Protein AF-A0AAN4ZR26-F1 (afdb_monomer)

InterPro domains:
  IPR002048 EF-hand domain [PF13202] (41-56)
  IPR002048 EF-hand domain [PF13202] (78-97)
  IPR002048 EF-hand domain [PS50222] (78-101)
  IPR011992 EF-hand domain pair [SSF47473] (38-97)
  IPR018247 EF-Hand 1, calcium-binding site [PS00018] (84-96)

Nearest PDB structures (foldseek):
  3fs7-assembly5_E  TM=6.787E-01  e=4.371E-02  Gallus gallus
  4ygd-assembly4_H  TM=7.292E-01  e=1.468E-01  Homo sapiens
  1xo5-assembly1_A  TM=6.645E-01  e=1.084E-01  Homo sapiens
  3lcp-assembly2_D  TM=7.028E-01  e=1.871E-01  Homo sapiens
  5zgm-assembly2_B  TM=7.106E-01  e=2.691E-01  Mustelus griseus

Structure (mmCIF, N/CA/C/O backbone):
data_AF-A0AAN4ZR26-F1
#
_entry.id   AF-A0AAN4ZR26-F1
#
loop_
_atom_site.group_PDB
_atom_site.id
_atom_site.type_symbol
_atom_site.label_atom_id
_atom_site.label_alt_id
_atom_site.label_comp_id
_atom_site.label_asym_id
_atom_site.label_entity_id
_atom_site.label_seq_id
_atom_site.pdbx_PDB_ins_code
_atom_site.Cartn_x
_atom_site.Cartn_y
_atom_site.Cartn_z
_atom_site.occupancy
_atom_site.B_iso_or_equiv
_atom_site.auth_seq_id
_atom_site.auth_comp_id
_atom_site.auth_asym_id
_atom_site.auth_atom_id
_atom_site.pdbx_PDB_model_num
ATOM 1 N N . GLU A 1 1 ? 21.591 -6.310 -11.900 1.00 34.88 1 GLU A N 1
ATOM 2 C CA . GLU A 1 1 ? 21.093 -5.072 -12.537 1.00 34.88 1 GLU A CA 1
ATOM 3 C C . GLU A 1 1 ? 20.094 -4.383 -11.604 1.00 34.88 1 GLU A C 1
ATOM 5 O O . GLU A 1 1 ? 19.506 -5.078 -10.787 1.00 34.88 1 GLU A O 1
ATOM 10 N N . ARG A 1 2 ? 19.932 -3.050 -11.650 1.00 38.72 2 ARG A N 1
ATOM 11 C CA . ARG A 1 2 ? 18.898 -2.342 -10.868 1.00 38.72 2 ARG A CA 1
ATOM 12 C C . ARG A 1 2 ? 17.656 -2.191 -11.743 1.00 38.72 2 ARG A C 1
ATOM 14 O O . ARG A 1 2 ? 17.579 -1.255 -12.531 1.00 38.72 2 ARG A O 1
ATOM 21 N N . TYR A 1 3 ? 16.734 -3.142 -11.651 1.00 40.31 3 TYR A N 1
ATOM 22 C CA . TYR A 1 3 ? 15.380 -2.958 -12.162 1.00 40.31 3 TYR A CA 1
ATOM 23 C C . T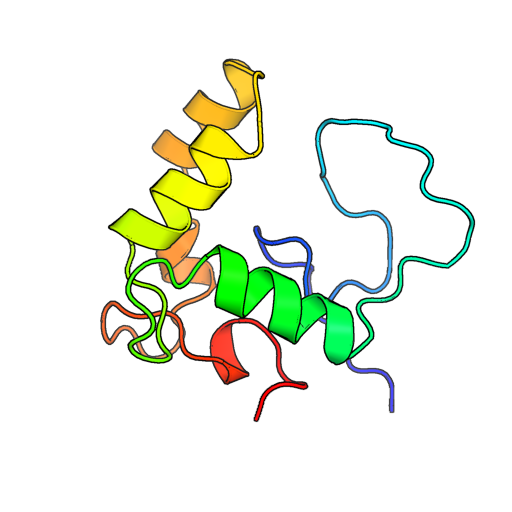YR A 1 3 ? 14.624 -2.164 -11.106 1.00 40.31 3 TYR A C 1
ATOM 25 O O . TYR A 1 3 ? 14.149 -2.700 -10.117 1.00 40.31 3 TYR A O 1
ATOM 33 N N . ALA A 1 4 ? 14.632 -0.848 -11.261 1.00 44.72 4 ALA A N 1
ATOM 34 C CA . ALA A 1 4 ? 13.755 0.016 -10.504 1.00 44.72 4 ALA A CA 1
ATOM 35 C C . ALA A 1 4 ? 12.656 0.450 -11.477 1.00 44.72 4 ALA A C 1
ATOM 37 O O . ALA A 1 4 ? 12.858 1.285 -12.361 1.00 44.72 4 ALA A O 1
ATOM 38 N N . GLY A 1 5 ? 11.528 -0.251 -11.399 1.00 49.12 5 GLY A N 1
ATOM 39 C CA . GLY A 1 5 ? 10.330 0.019 -12.178 1.00 49.12 5 GLY A CA 1
ATOM 40 C C . GLY A 1 5 ? 9.703 1.374 -11.836 1.00 49.12 5 GLY A C 1
ATOM 41 O O . GLY A 1 5 ? 10.263 2.217 -11.134 1.00 49.12 5 GLY A O 1
ATOM 42 N N . LYS A 1 6 ? 8.500 1.621 -12.365 1.00 55.97 6 LYS A N 1
ATOM 43 C CA . LYS A 1 6 ? 7.701 2.765 -11.914 1.00 55.97 6 LYS A CA 1
ATOM 44 C C . LYS A 1 6 ? 7.271 2.493 -10.475 1.00 55.97 6 LYS A C 1
ATOM 46 O O . LYS A 1 6 ? 6.613 1.494 -10.211 1.00 55.97 6 LYS A O 1
ATOM 51 N N . CYS A 1 7 ? 7.627 3.418 -9.596 1.00 65.25 7 CYS A N 1
ATOM 52 C CA . CYS A 1 7 ? 7.266 3.422 -8.189 1.00 65.25 7 CYS A CA 1
ATOM 53 C C . CYS A 1 7 ? 5.772 3.128 -7.987 1.00 65.25 7 CYS A C 1
ATOM 55 O O . CYS A 1 7 ? 4.925 3.815 -8.569 1.00 65.25 7 CYS A O 1
ATOM 57 N N . ASN A 1 8 ? 5.451 2.115 -7.183 1.00 71.56 8 ASN A N 1
ATOM 58 C CA . ASN A 1 8 ? 4.065 1.788 -6.872 1.00 71.56 8 ASN A CA 1
ATOM 59 C C . ASN A 1 8 ? 3.503 2.710 -5.775 1.00 71.56 8 ASN A C 1
ATOM 61 O O . ASN A 1 8 ? 4.211 3.516 -5.164 1.00 71.56 8 ASN A O 1
ATOM 65 N N . TRP A 1 9 ? 2.208 2.582 -5.497 1.00 74.00 9 TRP A N 1
ATOM 66 C CA . TRP A 1 9 ? 1.497 3.430 -4.536 1.00 74.00 9 TRP A CA 1
ATOM 67 C C . TRP A 1 9 ? 1.954 3.278 -3.082 1.00 74.00 9 TRP A C 1
ATOM 69 O O . TRP A 1 9 ? 1.765 4.196 -2.284 1.00 74.00 9 TRP A O 1
ATOM 79 N N . PHE A 1 10 ? 2.608 2.163 -2.750 1.00 73.25 10 PHE A N 1
ATOM 80 C CA . PHE A 1 10 ? 3.233 1.924 -1.446 1.00 73.25 10 PHE A CA 1
ATOM 81 C C . PHE A 1 10 ? 4.642 2.496 -1.346 1.00 73.25 10 PHE A C 1
ATOM 83 O O . PHE A 1 10 ? 5.275 2.434 -0.284 1.00 73.25 10 PHE A O 1
ATOM 90 N N . CYS A 1 11 ? 5.093 3.148 -2.417 1.00 69.25 11 CYS A N 1
ATOM 91 C CA . CYS A 1 11 ? 6.402 3.741 -2.506 1.00 69.25 11 CYS A CA 1
ATOM 92 C C . CYS A 1 11 ? 7.544 2.722 -2.539 1.00 69.25 11 CYS A C 1
ATOM 94 O O . CYS A 1 11 ? 8.629 2.969 -2.013 1.00 69.25 11 CYS A O 1
ATOM 96 N N . CYS A 1 12 ? 7.264 1.589 -3.181 1.00 66.12 12 CYS A N 1
ATOM 97 C CA . CYS A 1 12 ? 8.188 0.499 -3.459 1.00 66.12 12 CYS A CA 1
ATOM 98 C C . CYS A 1 12 ? 8.480 0.406 -4.965 1.00 66.12 12 CYS A C 1
ATOM 100 O O . CYS A 1 12 ? 7.724 0.931 -5.788 1.00 66.12 12 CYS A O 1
ATOM 102 N N . ASN A 1 13 ? 9.602 -0.230 -5.318 1.00 64.00 13 ASN A N 1
ATOM 103 C CA . ASN A 1 13 ? 10.137 -0.288 -6.684 1.00 64.00 13 ASN A CA 1
ATOM 104 C C . ASN A 1 13 ? 10.433 1.093 -7.326 1.00 64.00 13 ASN A C 1
ATOM 106 O O . ASN A 1 13 ? 9.934 1.402 -8.405 1.00 64.00 13 ASN A O 1
ATOM 110 N N . CYS A 1 14 ? 11.190 1.966 -6.646 1.00 59.31 14 CYS A N 1
ATOM 111 C CA . CYS A 1 14 ? 11.420 3.356 -7.077 1.00 59.31 14 CYS A CA 1
ATOM 112 C C . CYS A 1 14 ? 12.913 3.635 -7.352 1.00 59.31 14 CYS A C 1
ATOM 114 O O . CYS A 1 14 ? 13.742 3.435 -6.467 1.00 59.31 14 CYS A O 1
ATOM 116 N N . ASP A 1 15 ? 13.242 4.181 -8.534 1.00 50.94 15 ASP A N 1
ATOM 117 C CA . ASP A 1 15 ? 14.561 4.776 -8.865 1.00 50.94 15 ASP A CA 1
ATOM 118 C C . ASP A 1 15 ? 14.577 6.291 -8.566 1.00 50.94 15 ASP A C 1
ATOM 120 O O . ASP A 1 15 ? 15.104 7.098 -9.330 1.00 50.94 15 ASP A O 1
ATOM 124 N N . GLY A 1 16 ? 13.890 6.737 -7.507 1.00 51.19 16 GLY A N 1
ATOM 125 C CA . GLY A 1 16 ? 13.790 8.166 -7.213 1.00 51.19 16 GLY A CA 1
ATOM 126 C C . GLY A 1 16 ? 12.689 8.578 -6.242 1.00 51.19 16 GLY A C 1
ATOM 127 O O . GLY A 1 16 ? 12.179 7.783 -5.455 1.00 51.19 16 GLY A O 1
ATOM 128 N N . SER A 1 17 ? 12.348 9.869 -6.301 1.00 48.25 17 SER A N 1
ATOM 129 C CA . SER A 1 17 ? 11.447 10.542 -5.366 1.00 48.25 17 SER A CA 1
ATOM 130 C C . SER A 1 17 ? 10.034 9.981 -5.416 1.00 48.25 17 SER A C 1
ATOM 132 O O . SER A 1 17 ? 9.239 10.254 -6.314 1.00 48.25 17 SER A O 1
ATOM 134 N N . CYS A 1 18 ? 9.724 9.241 -4.371 1.00 54.19 18 CYS A N 1
ATOM 135 C CA . CYS A 1 18 ? 8.403 8.770 -4.050 1.00 54.19 18 CYS A CA 1
ATOM 136 C C . CYS A 1 18 ? 7.409 9.913 -3.839 1.00 54.19 18 CYS A C 1
ATOM 138 O O . CYS A 1 18 ? 7.713 10.878 -3.134 1.00 54.19 18 CYS A O 1
ATOM 140 N N . VAL A 1 19 ? 6.192 9.791 -4.373 1.00 53.38 19 VAL A N 1
ATOM 141 C CA . VAL A 1 19 ? 5.121 10.781 -4.162 1.00 53.38 19 VAL A CA 1
ATOM 142 C C . VAL A 1 19 ? 4.495 10.594 -2.770 1.00 53.38 19 VAL A C 1
ATOM 144 O O . VAL A 1 19 ? 3.284 10.456 -2.626 1.00 53.38 19 VAL A O 1
ATOM 147 N N . THR A 1 20 ? 5.300 10.552 -1.704 1.00 49.28 20 THR A N 1
ATOM 148 C CA . THR A 1 20 ? 4.771 10.598 -0.336 1.00 49.28 20 THR A CA 1
ATOM 149 C C . THR A 1 20 ? 4.509 12.045 0.075 1.00 49.28 20 THR A C 1
ATOM 151 O O . THR A 1 20 ? 5.355 12.934 -0.019 1.00 49.28 20 THR A O 1
ATOM 154 N N . LEU A 1 21 ? 3.298 12.298 0.574 1.00 51.22 21 LEU A N 1
ATOM 155 C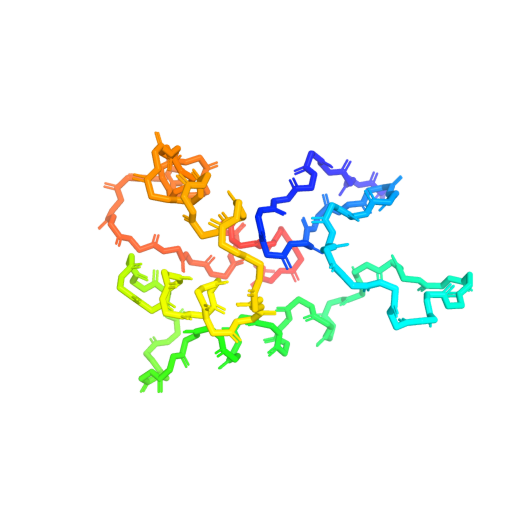 CA . LEU A 1 21 ? 2.814 13.624 0.970 1.00 51.22 21 LEU A CA 1
ATOM 156 C C . LEU A 1 21 ? 3.192 14.061 2.391 1.00 51.22 21 LEU A C 1
ATO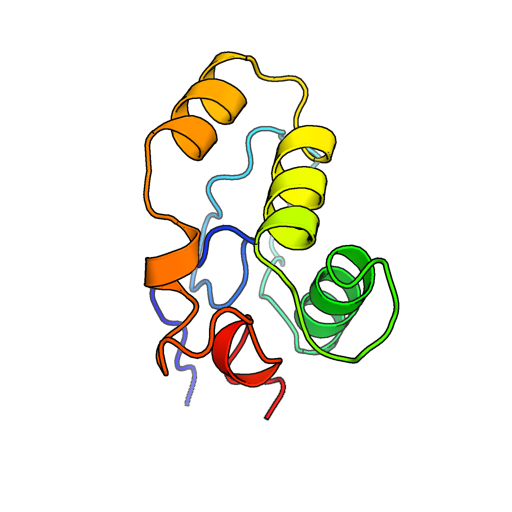M 158 O O . LEU A 1 21 ? 2.511 14.894 2.988 1.00 51.22 21 LEU A O 1
ATOM 162 N N . LYS A 1 22 ? 4.321 13.595 2.926 1.00 39.41 22 LYS A N 1
ATOM 163 C CA . LYS A 1 22 ? 4.984 14.274 4.046 1.00 39.41 22 LYS A CA 1
ATOM 164 C C . LYS A 1 22 ? 6.493 14.187 3.888 1.00 39.41 22 LYS A C 1
ATOM 166 O O . LYS A 1 22 ? 7.074 13.115 3.998 1.00 39.41 22 LYS A O 1
ATOM 171 N N . LYS A 1 23 ? 7.120 15.364 3.778 1.00 40.25 23 LYS A N 1
ATOM 172 C CA . LYS A 1 23 ? 8.494 15.600 4.227 1.00 40.25 23 LYS A CA 1
ATOM 173 C C . LYS A 1 23 ? 8.608 15.152 5.690 1.00 40.25 23 LYS A C 1
ATOM 175 O O . LYS A 1 23 ? 8.354 15.933 6.602 1.00 40.25 23 LYS A O 1
ATOM 180 N N . ARG A 1 24 ? 8.981 13.905 5.938 1.00 37.75 24 ARG A N 1
ATOM 181 C CA . ARG A 1 24 ? 9.806 13.581 7.099 1.00 37.75 24 ARG A CA 1
ATOM 182 C C . ARG A 1 24 ? 11.152 13.210 6.517 1.00 37.75 24 ARG A C 1
ATOM 184 O O . ARG A 1 24 ? 11.294 12.120 5.999 1.00 37.75 24 ARG A O 1
ATOM 191 N N . SER A 1 25 ? 12.031 14.211 6.486 1.00 40.38 25 SER A N 1
ATOM 192 C CA . SER A 1 25 ? 13.468 14.134 6.221 1.00 40.38 25 SER A CA 1
ATOM 193 C C . SER A 1 25 ? 13.925 12.854 5.523 1.00 40.38 25 SER A C 1
ATOM 195 O O . SER A 1 25 ? 14.479 11.967 6.162 1.00 40.38 25 SER A O 1
ATOM 197 N N . ILE A 1 26 ? 13.692 12.784 4.213 1.00 42.62 26 ILE A N 1
ATOM 198 C CA . ILE A 1 26 ? 14.385 11.838 3.343 1.00 42.62 26 ILE A CA 1
ATOM 199 C C . ILE A 1 26 ? 15.833 12.334 3.302 1.00 42.62 26 ILE A C 1
ATOM 201 O O . ILE A 1 26 ? 16.149 13.294 2.599 1.00 42.62 26 ILE A O 1
ATOM 205 N N . SER A 1 27 ? 16.687 11.784 4.162 1.00 38.72 27 SER A N 1
ATOM 206 C CA . SER A 1 27 ? 18.134 11.873 3.979 1.00 38.72 27 SER A CA 1
ATOM 207 C C . SER A 1 27 ? 18.488 11.062 2.738 1.00 38.72 27 SER A C 1
ATOM 209 O O . SER A 1 27 ? 17.965 9.961 2.588 1.00 38.72 27 SER A O 1
ATOM 211 N N . GLU A 1 28 ? 19.343 11.601 1.866 1.00 37.28 28 GLU A N 1
ATOM 212 C CA . GLU A 1 28 ? 19.897 10.924 0.683 1.00 37.28 28 GLU A CA 1
ATOM 213 C C . GLU A 1 28 ? 20.210 9.446 0.988 1.00 37.28 28 GLU A C 1
ATOM 215 O O . GLU A 1 28 ? 21.193 9.141 1.661 1.00 37.28 28 GLU A O 1
ATOM 220 N N . GLY A 1 29 ? 19.327 8.529 0.571 1.00 40.97 29 GLY A N 1
ATOM 221 C CA . GLY A 1 29 ? 19.421 7.123 0.978 1.00 40.97 29 GLY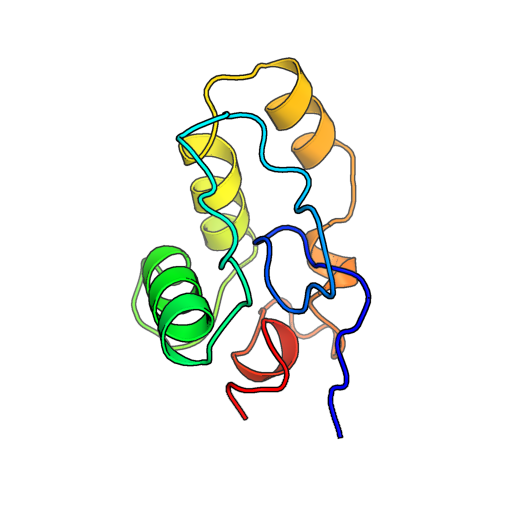 A CA 1
ATOM 222 C C . GLY A 1 29 ? 18.143 6.277 0.909 1.00 40.97 29 GLY A C 1
ATOM 223 O O . GLY A 1 29 ? 18.252 5.068 1.091 1.00 40.97 29 GLY A O 1
ATOM 224 N N . ASP A 1 30 ? 16.963 6.843 0.619 1.00 43.12 30 ASP A N 1
ATOM 225 C CA . ASP A 1 30 ? 15.699 6.097 0.432 1.00 43.12 30 ASP A CA 1
ATOM 226 C C . ASP A 1 30 ? 15.657 5.328 -0.907 1.00 43.12 30 ASP A C 1
ATOM 228 O O . ASP A 1 30 ? 14.853 5.589 -1.800 1.00 43.12 30 ASP A O 1
ATOM 232 N N . TYR A 1 31 ? 16.550 4.350 -1.045 1.00 47.50 31 TYR A N 1
ATOM 233 C CA . TYR A 1 31 ? 16.340 3.209 -1.926 1.00 47.50 31 TYR A CA 1
ATOM 234 C C . TYR A 1 31 ? 15.470 2.205 -1.163 1.00 47.50 31 TYR A C 1
ATOM 236 O O . TYR A 1 31 ? 15.765 1.896 -0.005 1.00 47.50 31 TYR A O 1
ATOM 244 N N . CYS A 1 32 ? 14.422 1.661 -1.789 1.00 47.47 32 CYS A N 1
ATOM 245 C CA . CYS A 1 32 ? 13.719 0.497 -1.243 1.00 47.47 32 CYS A CA 1
ATOM 246 C C . CYS A 1 32 ? 14.672 -0.705 -1.228 1.00 47.47 32 CYS A C 1
ATOM 248 O O . CYS A 1 32 ? 14.782 -1.465 -2.181 1.00 47.47 32 CYS A O 1
ATOM 250 N N . PHE A 1 33 ? 15.427 -0.842 -0.141 1.00 52.72 33 PHE A N 1
ATOM 251 C CA . PHE A 1 33 ? 16.135 -2.065 0.203 1.00 52.72 33 PHE A CA 1
ATOM 252 C C . PHE A 1 33 ? 15.094 -3.101 0.646 1.00 52.72 33 PHE A C 1
ATOM 254 O O . PHE A 1 33 ? 14.142 -2.729 1.328 1.00 52.72 33 PHE A O 1
ATOM 261 N N . VAL A 1 34 ? 15.289 -4.389 0.344 1.00 51.59 34 VAL A N 1
ATOM 262 C CA . VAL A 1 34 ? 14.338 -5.501 0.605 1.00 51.59 34 VAL A CA 1
ATOM 263 C C . VAL A 1 34 ? 13.663 -5.439 1.989 1.00 51.59 34 VAL A C 1
ATOM 265 O O . VAL A 1 34 ? 12.474 -5.705 2.138 1.00 51.59 34 VAL A O 1
ATOM 268 N N . ARG A 1 35 ? 14.401 -5.011 3.024 1.00 55.16 35 ARG A N 1
ATOM 269 C CA . ARG A 1 35 ? 13.887 -4.848 4.399 1.00 55.16 35 ARG A CA 1
ATOM 270 C C . ARG A 1 35 ? 12.789 -3.780 4.546 1.00 55.16 35 ARG A C 1
ATOM 272 O O . ARG A 1 35 ? 11.911 -3.924 5.395 1.00 55.16 35 ARG A O 1
ATOM 279 N N . TYR A 1 36 ? 12.821 -2.717 3.748 1.00 69.12 36 TYR A N 1
ATOM 280 C CA . TYR A 1 36 ? 11.778 -1.688 3.723 1.00 69.12 36 TYR A CA 1
ATOM 281 C C . TYR A 1 36 ? 10.542 -2.152 2.956 1.00 69.12 36 TYR A C 1
ATOM 283 O O . TYR A 1 36 ? 9.433 -1.911 3.426 1.00 69.12 36 TYR A O 1
ATOM 291 N N . SER A 1 37 ? 10.719 -2.867 1.843 1.00 72.50 37 SER A N 1
ATOM 292 C CA . SER A 1 37 ? 9.595 -3.451 1.104 1.00 72.50 37 SER A CA 1
ATOM 293 C C . SER A 1 37 ? 8.865 -4.488 1.962 1.00 72.50 37 SER A C 1
ATOM 295 O O . SER A 1 37 ? 7.651 -4.401 2.101 1.00 72.50 37 SER A O 1
ATOM 297 N N . LEU A 1 38 ? 9.595 -5.365 2.664 1.00 80.19 38 LEU A N 1
ATOM 298 C CA . LEU A 1 38 ? 8.998 -6.336 3.586 1.00 80.19 38 LEU A CA 1
ATOM 299 C C . LEU A 1 38 ? 8.273 -5.662 4.758 1.00 80.19 38 LEU A C 1
ATOM 301 O O . LEU A 1 38 ? 7.141 -6.009 5.059 1.00 80.19 38 LEU A O 1
ATOM 305 N N . SER A 1 39 ? 8.889 -4.672 5.414 1.00 83.00 39 SER A N 1
ATOM 306 C CA . SER A 1 39 ? 8.243 -4.000 6.555 1.00 83.00 39 SER A C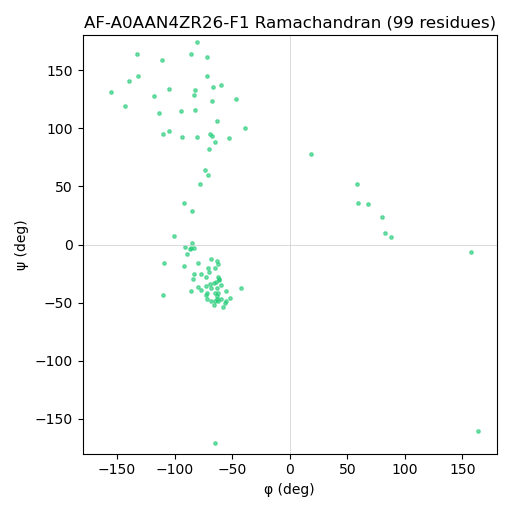A 1
ATOM 307 C C . SER A 1 39 ? 6.992 -3.213 6.159 1.00 83.00 39 SER A C 1
ATOM 309 O O . SER A 1 39 ? 6.047 -3.149 6.939 1.00 83.00 39 SER A O 1
ATOM 311 N N . ARG A 1 40 ? 6.956 -2.638 4.951 1.00 83.19 40 ARG A N 1
ATOM 312 C CA . ARG A 1 40 ? 5.754 -1.992 4.407 1.00 83.19 40 ARG A CA 1
ATOM 313 C C . ARG A 1 40 ? 4.691 -3.007 4.021 1.00 83.19 40 ARG A C 1
ATOM 315 O O . ARG A 1 40 ? 3.532 -2.765 4.330 1.00 83.19 40 ARG A O 1
ATOM 322 N N . PHE A 1 41 ? 5.091 -4.118 3.405 1.00 87.94 41 PHE A N 1
ATOM 323 C CA . PHE A 1 41 ? 4.191 -5.217 3.083 1.00 87.94 41 PHE A CA 1
ATOM 324 C C . PHE A 1 41 ? 3.518 -5.742 4.352 1.00 87.94 41 PHE A C 1
ATOM 326 O O . PHE A 1 41 ? 2.303 -5.692 4.454 1.00 87.94 41 PHE A O 1
ATOM 333 N N . THR A 1 42 ? 4.297 -6.103 5.376 1.00 89.44 42 THR A N 1
ATOM 334 C CA . THR A 1 42 ? 3.772 -6.571 6.670 1.00 89.44 42 THR A CA 1
ATOM 335 C C . THR A 1 42 ? 2.942 -5.512 7.399 1.00 89.44 42 THR A C 1
ATOM 337 O O . THR A 1 42 ? 2.074 -5.849 8.190 1.00 89.44 42 THR A O 1
ATOM 340 N N . ALA A 1 43 ? 3.204 -4.222 7.182 1.00 88.31 43 ALA A N 1
ATOM 341 C CA . ALA A 1 43 ? 2.378 -3.168 7.767 1.00 88.31 43 ALA A CA 1
ATOM 342 C C . ALA A 1 43 ? 1.046 -2.969 7.025 1.00 88.31 43 ALA A C 1
ATOM 344 O O . ALA A 1 43 ? 0.108 -2.442 7.620 1.00 88.31 43 ALA A O 1
ATOM 345 N N . ALA A 1 44 ? 0.982 -3.330 5.741 1.00 88.81 44 ALA A N 1
ATOM 346 C CA . ALA A 1 44 ? -0.236 -3.298 4.941 1.00 88.81 44 ALA A CA 1
ATOM 347 C C . ALA A 1 44 ? -1.059 -4.585 5.110 1.00 88.81 44 ALA A 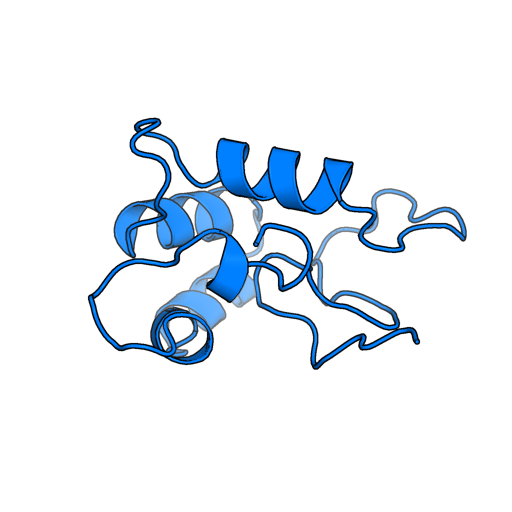C 1
ATOM 349 O O . ALA A 1 44 ? -2.272 -4.486 5.239 1.00 88.81 44 ALA A O 1
ATOM 350 N N . ASP A 1 45 ? -0.413 -5.752 5.174 1.00 92.88 45 ASP A N 1
ATOM 351 C CA . ASP A 1 45 ? -1.006 -7.051 5.519 1.00 92.88 45 ASP A CA 1
ATOM 352 C C . ASP A 1 45 ? -1.376 -7.075 7.011 1.00 92.88 45 ASP A C 1
ATOM 354 O O . ASP A 1 45 ? -0.616 -7.494 7.888 1.00 92.88 45 ASP A O 1
ATOM 358 N N . SER A 1 46 ? -2.542 -6.511 7.312 1.00 91.88 46 SER A N 1
ATOM 359 C CA . SER A 1 46 ? -3.003 -6.296 8.681 1.00 91.88 46 SER A CA 1
ATOM 360 C C . SER A 1 46 ? -3.431 -7.589 9.371 1.00 91.88 46 SER A C 1
ATOM 362 O O . SER A 1 46 ? -3.385 -7.678 10.603 1.00 91.88 46 SER A O 1
ATOM 364 N N . ASN A 1 47 ? -3.878 -8.568 8.584 1.00 93.31 47 ASN A N 1
ATOM 365 C CA . ASN A 1 47 ? -4.393 -9.833 9.077 1.00 93.31 47 ASN A CA 1
ATOM 366 C C . ASN A 1 47 ? -3.287 -10.915 9.169 1.00 93.31 47 ASN A C 1
ATOM 368 O O . ASN A 1 47 ? -3.435 -11.864 9.944 1.00 93.31 47 ASN A O 1
ATOM 372 N N . GLY A 1 48 ? -2.162 -10.724 8.470 1.00 93.44 48 GLY A N 1
ATOM 373 C CA . GLY A 1 48 ? -0.981 -11.582 8.500 1.00 93.44 48 GLY A CA 1
ATOM 374 C C . GLY A 1 48 ? -1.092 -12.844 7.642 1.00 93.44 48 GLY A C 1
ATOM 375 O O . GLY A 1 48 ? -0.422 -13.833 7.955 1.00 93.44 48 GLY A O 1
ATOM 376 N N . ASP A 1 49 ? -1.945 -12.857 6.616 1.00 95.25 49 ASP A N 1
ATOM 377 C CA . ASP A 1 49 ? -2.149 -13.997 5.713 1.00 95.25 49 ASP A CA 1
ATOM 378 C C . ASP A 1 49 ? -1.106 -14.074 4.587 1.00 95.25 49 ASP A C 1
ATOM 380 O O . ASP A 1 49 ? -1.069 -15.056 3.838 1.00 95.25 49 ASP A O 1
ATOM 384 N N . GLY A 1 50 ? -0.197 -13.098 4.517 1.00 92.62 50 GLY A N 1
ATOM 385 C CA . GLY A 1 50 ? 0.883 -13.051 3.541 1.00 92.62 50 GLY A CA 1
ATOM 386 C C . GLY A 1 50 ? 0.462 -12.490 2.186 1.00 92.62 50 GLY A C 1
ATOM 387 O O . GLY A 1 50 ? 1.256 -12.560 1.243 1.00 92.62 50 GLY A O 1
ATOM 388 N N . VAL A 1 51 ? -0.741 -11.926 2.079 1.00 94.94 51 VAL A N 1
ATOM 389 C CA . VAL A 1 51 ? -1.231 -11.173 0.922 1.00 94.94 51 VAL A CA 1
ATOM 390 C C . VAL A 1 51 ? -1.868 -9.861 1.386 1.00 94.94 51 VAL A C 1
ATOM 392 O O . VAL A 1 51 ? -2.136 -9.659 2.560 1.00 94.94 51 VAL A O 1
ATOM 395 N N . ILE A 1 52 ? -2.065 -8.905 0.478 1.00 94.12 52 ILE A N 1
ATOM 396 C CA . ILE A 1 52 ? -2.754 -7.651 0.806 1.00 94.12 52 ILE A CA 1
ATOM 397 C C . ILE A 1 52 ? -4.063 -7.611 0.032 1.00 94.12 52 ILE A C 1
ATOM 399 O O . ILE A 1 52 ? -4.066 -7.485 -1.194 1.00 94.12 52 ILE A O 1
ATOM 403 N N . SER A 1 53 ? -5.183 -7.669 0.745 1.00 94.25 53 SER A N 1
ATOM 404 C CA . SER A 1 53 ? -6.494 -7.425 0.145 1.00 94.25 53 SER A CA 1
ATOM 405 C C . SER A 1 53 ? -6.694 -5.943 -0.203 1.00 94.25 53 SER A C 1
ATOM 407 O O . SER A 1 53 ? -6.044 -5.046 0.345 1.00 94.25 53 SER A O 1
ATOM 409 N N . GLU A 1 54 ? -7.654 -5.643 -1.083 1.00 90.81 54 GLU A N 1
ATOM 410 C CA . GLU A 1 54 ? -7.990 -4.255 -1.439 1.00 90.81 54 GLU A CA 1
ATOM 411 C C . GLU A 1 54 ? -8.341 -3.407 -0.208 1.00 90.81 54 GLU A C 1
ATOM 413 O O . GLU A 1 54 ? -7.922 -2.253 -0.089 1.00 90.81 54 GLU A O 1
ATOM 418 N N . SER A 1 55 ? -9.071 -3.997 0.742 1.00 90.81 55 SER A N 1
ATOM 419 C CA . SER A 1 55 ? -9.477 -3.319 1.976 1.00 90.81 55 SER A CA 1
ATOM 420 C C . SER A 1 55 ? -8.279 -2.956 2.850 1.00 90.81 55 SER A C 1
ATOM 422 O O . SER A 1 55 ? -8.220 -1.845 3.375 1.00 90.81 55 SER A O 1
ATOM 424 N N . GLU A 1 56 ? -7.307 -3.856 2.961 1.00 92.25 56 GLU A N 1
ATOM 425 C CA . GLU A 1 56 ? -6.087 -3.658 3.743 1.00 92.25 56 GLU A CA 1
ATOM 426 C C . GLU A 1 56 ? -5.179 -2.599 3.133 1.00 92.25 56 GLU A C 1
ATOM 428 O O . GLU A 1 56 ? -4.780 -1.646 3.804 1.00 92.25 56 GLU A O 1
ATOM 433 N N . GLY A 1 57 ? -4.923 -2.693 1.827 1.00 88.38 57 GLY A N 1
ATOM 434 C CA . GLY A 1 57 ? -4.134 -1.684 1.136 1.00 88.38 57 GLY A CA 1
ATOM 435 C C . GLY A 1 57 ? -4.819 -0.312 1.155 1.00 88.38 57 GLY A C 1
ATOM 436 O O . GLY A 1 57 ? -4.159 0.708 1.369 1.00 88.38 57 GLY A O 1
ATOM 437 N N . ARG A 1 58 ? -6.154 -0.262 1.029 1.00 86.62 58 ARG A N 1
ATOM 438 C CA . ARG A 1 58 ? -6.920 0.982 1.176 1.00 86.62 58 ARG A CA 1
ATOM 439 C C . ARG A 1 58 ? -6.780 1.554 2.583 1.00 86.62 58 ARG A C 1
ATOM 441 O O . ARG A 1 58 ? -6.518 2.750 2.702 1.00 86.62 58 ARG A O 1
ATOM 448 N N . ASP A 1 59 ? -6.965 0.752 3.629 1.00 87.19 59 ASP A N 1
ATOM 449 C CA . ASP A 1 59 ? -6.834 1.219 5.012 1.00 87.19 59 ASP A CA 1
ATOM 450 C C . ASP A 1 59 ? -5.426 1.764 5.275 1.00 87.19 59 ASP A C 1
ATOM 452 O O . ASP A 1 59 ? -5.280 2.901 5.731 1.00 87.19 59 ASP A O 1
ATOM 456 N N . TYR A 1 60 ? -4.396 1.031 4.849 1.00 86.38 60 TYR A N 1
ATOM 457 C CA . TYR A 1 60 ? -3.003 1.453 4.952 1.00 86.38 60 TYR A CA 1
ATOM 458 C C . TYR A 1 60 ? -2.754 2.814 4.281 1.00 86.38 60 TYR A C 1
ATOM 460 O O . TYR A 1 60 ? -2.182 3.725 4.888 1.00 86.38 60 TYR A O 1
ATOM 468 N N . LEU A 1 61 ? -3.232 3.004 3.046 1.00 81.06 61 LEU A N 1
ATOM 469 C CA . LEU A 1 61 ? -3.066 4.258 2.300 1.00 81.06 61 LEU A CA 1
ATOM 470 C C . LEU A 1 61 ? -3.879 5.415 2.908 1.00 81.06 61 LEU A C 1
ATOM 472 O O . LEU A 1 61 ? -3.402 6.554 2.964 1.00 81.06 61 LEU A O 1
ATOM 476 N N . MET A 1 62 ? -5.089 5.141 3.403 1.00 81.44 62 MET A N 1
ATOM 477 C CA . MET A 1 62 ? -5.968 6.138 4.025 1.00 81.44 62 MET A CA 1
ATOM 478 C C . MET A 1 62 ? -5.484 6.568 5.411 1.00 81.44 62 MET A C 1
ATOM 480 O O . MET A 1 62 ? -5.628 7.744 5.768 1.00 81.44 62 MET A O 1
ATOM 484 N N . ASN A 1 63 ? -4.904 5.650 6.181 1.00 79.94 63 ASN A N 1
ATOM 485 C CA . ASN A 1 63 ? -4.352 5.910 7.509 1.00 79.94 63 ASN A CA 1
ATOM 486 C C . ASN A 1 63 ? -2.925 6.470 7.439 1.00 79.94 63 ASN A C 1
ATOM 488 O O . ASN A 1 63 ? -2.524 7.253 8.302 1.00 79.94 63 ASN A O 1
ATOM 492 N N . GLY A 1 64 ? -2.192 6.185 6.360 1.00 70.94 64 GLY A N 1
ATOM 493 C CA . GLY A 1 64 ? -0.857 6.724 6.101 1.00 70.94 64 GLY A CA 1
ATOM 494 C C . GLY A 1 64 ? -0.813 8.229 5.797 1.00 70.94 64 GLY A C 1
ATOM 495 O O . GLY A 1 64 ? 0.262 8.834 5.826 1.00 70.94 64 GLY A O 1
ATOM 496 N N . THR A 1 65 ? -1.956 8.878 5.533 1.00 67.56 65 THR A N 1
ATOM 497 C CA . THR A 1 65 ? -2.014 10.311 5.200 1.00 67.56 65 THR A CA 1
ATOM 498 C C . THR A 1 65 ? -3.184 11.047 5.852 1.00 67.56 65 THR A C 1
ATOM 500 O O . THR A 1 65 ? -4.316 10.579 5.893 1.00 67.56 65 THR A O 1
ATOM 503 N N . SER A 1 66 ? -2.939 12.275 6.314 1.00 74.00 66 SER A N 1
ATOM 504 C CA . SER A 1 66 ? -3.999 13.185 6.784 1.00 74.00 66 SER A CA 1
ATOM 505 C C . SER A 1 66 ? -4.547 14.082 5.664 1.00 74.00 66 SER A C 1
ATOM 507 O O . SER A 1 66 ? -5.443 14.886 5.904 1.00 74.00 66 SER A O 1
ATOM 509 N N . SER A 1 67 ? -4.000 13.993 4.445 1.00 75.94 67 SER A N 1
ATOM 510 C CA . SER A 1 67 ? -4.368 14.891 3.349 1.00 75.94 67 SER A CA 1
ATOM 511 C C . SER A 1 67 ? -5.646 14.438 2.647 1.00 75.94 67 SER A C 1
ATOM 513 O O . SER A 1 67 ? -5.674 13.408 1.977 1.00 75.94 67 SER A O 1
ATOM 515 N N . VAL A 1 68 ? -6.696 15.256 2.736 1.00 76.12 68 VAL A N 1
ATOM 516 C CA . VAL A 1 68 ? -8.001 15.008 2.094 1.00 76.12 68 VAL A CA 1
ATOM 517 C C . VAL A 1 68 ? -7.884 14.885 0.571 1.00 76.12 68 VAL A C 1
ATOM 519 O O . VAL A 1 68 ? -8.588 14.086 -0.038 1.00 76.12 68 VAL A O 1
ATOM 522 N N . ILE A 1 69 ? -6.979 15.649 -0.049 1.00 73.12 69 ILE A N 1
ATOM 523 C CA . ILE A 1 69 ? -6.737 15.612 -1.502 1.00 73.12 69 ILE A CA 1
ATOM 524 C C . ILE A 1 69 ? -6.231 14.230 -1.923 1.00 73.12 69 ILE A C 1
ATOM 526 O O . ILE A 1 69 ? -6.674 13.677 -2.922 1.00 73.12 69 ILE A O 1
ATOM 530 N N . VAL A 1 70 ? -5.336 13.665 -1.120 1.00 70.12 70 VAL A N 1
ATOM 531 C CA . VAL A 1 70 ? -4.685 12.381 -1.378 1.00 70.12 70 VAL A CA 1
ATOM 532 C C . VAL A 1 70 ? -5.667 11.241 -1.168 1.00 70.12 70 VAL A C 1
ATOM 534 O O . VAL A 1 70 ? -5.771 10.368 -2.019 1.00 70.12 70 VAL A O 1
ATOM 537 N N . LYS A 1 71 ? -6.462 11.305 -0.093 1.00 73.81 71 LYS A N 1
ATOM 538 C CA . LYS A 1 71 ? -7.556 10.355 0.140 1.00 73.81 71 LYS A CA 1
ATOM 539 C C . LYS A 1 71 ? -8.525 10.331 -1.042 1.00 73.81 71 LYS A C 1
ATOM 541 O O . LYS A 1 71 ? -8.749 9.280 -1.621 1.00 73.81 71 LYS A O 1
ATOM 546 N N . ARG A 1 72 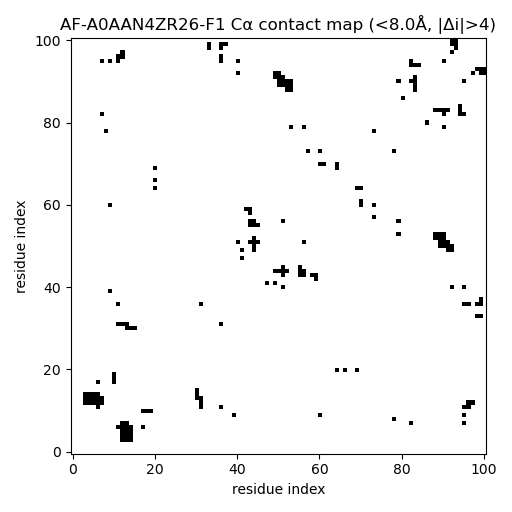? -8.998 11.499 -1.492 1.00 76.69 72 ARG A N 1
ATOM 547 C CA . ARG A 1 72 ? -9.883 11.603 -2.669 1.00 76.69 72 ARG A CA 1
ATOM 548 C C . ARG A 1 72 ? -9.252 11.092 -3.962 1.00 76.69 72 ARG A C 1
ATOM 550 O O . ARG A 1 72 ? -9.981 10.685 -4.860 1.00 76.69 72 ARG A O 1
ATOM 557 N N . TYR A 1 73 ? -7.932 11.179 -4.093 1.00 74.44 73 TYR A N 1
ATOM 558 C CA . TYR A 1 73 ? -7.216 10.650 -5.247 1.00 74.44 73 TYR A CA 1
ATOM 559 C C . TYR A 1 73 ? -7.198 9.115 -5.214 1.00 74.44 73 TYR A C 1
ATOM 561 O O . TYR A 1 73 ? -7.599 8.495 -6.192 1.00 74.44 73 TYR A O 1
ATOM 569 N N . PHE A 1 74 ? -6.878 8.509 -4.066 1.00 73.31 74 PHE A N 1
ATOM 570 C CA . PHE A 1 74 ? -6.957 7.055 -3.870 1.00 73.31 74 PHE A CA 1
ATOM 571 C C . PHE A 1 74 ? -8.371 6.486 -4.025 1.00 73.31 74 PHE A C 1
ATOM 573 O O . PHE A 1 74 ? -8.523 5.357 -4.465 1.00 73.31 74 PHE A O 1
ATOM 580 N N . GLU A 1 75 ? -9.410 7.258 -3.698 1.00 75.38 75 GLU A N 1
ATOM 581 C CA . GLU A 1 75 ? -10.803 6.841 -3.915 1.00 75.38 75 GLU A CA 1
ATOM 582 C C . GLU A 1 75 ? -11.229 6.813 -5.384 1.00 75.38 75 GLU A C 1
ATOM 584 O O . GLU A 1 75 ? -12.242 6.202 -5.703 1.00 75.38 75 GLU A O 1
ATOM 589 N N . LYS A 1 76 ? -10.516 7.520 -6.266 1.00 70.88 76 LYS A N 1
ATOM 590 C CA . LYS A 1 76 ? -10.907 7.689 -7.674 1.00 70.88 76 LYS A CA 1
ATOM 591 C C . LYS A 1 76 ? -10.028 6.930 -8.653 1.00 70.88 76 LYS A C 1
ATOM 593 O O . LYS A 1 76 ? -10.380 6.855 -9.827 1.00 70.88 76 LYS A O 1
ATOM 598 N N . VAL A 1 77 ? -8.861 6.481 -8.212 1.00 71.00 77 VAL A N 1
ATOM 599 C CA . VAL A 1 77 ? -7.890 5.817 -9.074 1.00 71.00 77 VAL A CA 1
ATOM 600 C C . VAL A 1 77 ? -7.916 4.327 -8.789 1.00 71.00 77 VAL A C 1
ATOM 602 O O . VAL A 1 77 ? -7.841 3.924 -7.633 1.00 71.00 77 VAL A O 1
ATOM 605 N N . GLU A 1 78 ? -7.941 3.531 -9.855 1.00 81.31 78 GLU A N 1
ATOM 606 C CA . GLU A 1 78 ? -7.786 2.072 -9.845 1.00 81.31 78 GLU A CA 1
ATOM 607 C C . GLU A 1 78 ? -6.332 1.689 -9.505 1.00 81.31 78 GLU A C 1
ATOM 609 O O . GLU A 1 78 ? -5.597 1.108 -10.303 1.00 81.31 78 GLU A O 1
ATOM 614 N N . TRP A 1 79 ? -5.859 2.108 -8.331 1.00 83.75 79 TRP A N 1
ATOM 615 C CA . TRP A 1 79 ? -4.487 1.881 -7.889 1.00 83.75 79 TRP A CA 1
ATOM 616 C C . TRP A 1 79 ? -4.240 0.399 -7.597 1.00 83.75 79 TRP A C 1
ATOM 618 O O . TRP A 1 79 ? -3.151 -0.097 -7.877 1.00 83.75 79 TRP A O 1
ATOM 628 N N . PHE A 1 80 ? -5.251 -0.311 -7.094 1.00 87.44 80 PHE A N 1
ATOM 629 C CA . PHE A 1 80 ? -5.148 -1.722 -6.734 1.00 87.44 80 PHE A CA 1
ATOM 630 C C . PHE A 1 80 ? -4.903 -2.593 -7.970 1.00 87.44 80 PHE A C 1
ATOM 632 O O . PHE A 1 80 ? -3.883 -3.272 -8.046 1.00 87.44 80 PHE A O 1
ATOM 639 N N . ALA A 1 81 ? -5.736 -2.438 -9.004 1.00 87.00 81 ALA A N 1
ATOM 640 C CA . ALA A 1 81 ? -5.593 -3.130 -10.289 1.00 87.00 81 ALA A CA 1
ATOM 641 C C . ALA A 1 81 ? -4.287 -2.795 -11.039 1.00 87.00 81 ALA A C 1
ATOM 643 O O . ALA A 1 81 ? -3.901 -3.494 -11.970 1.00 87.00 81 ALA A O 1
ATOM 644 N N . SER A 1 82 ? -3.594 -1.709 -10.670 1.00 84.12 82 SER A N 1
ATOM 645 C CA . SER A 1 82 ? -2.271 -1.394 -11.231 1.00 84.12 82 SER A CA 1
ATOM 646 C C . SER A 1 82 ? -1.128 -2.199 -10.599 1.00 84.12 82 SER A C 1
ATOM 648 O O . SER A 1 82 ? -0.028 -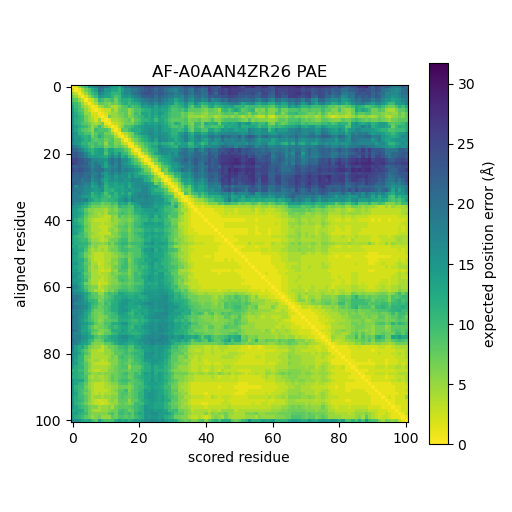2.223 -11.154 1.00 84.12 82 SER A O 1
ATOM 650 N N . ILE A 1 83 ? -1.375 -2.826 -9.444 1.00 86.62 83 ILE A N 1
ATOM 651 C CA . ILE A 1 83 ? -0.400 -3.605 -8.673 1.00 86.62 83 ILE A CA 1
ATOM 652 C C . ILE A 1 83 ? -0.741 -5.096 -8.721 1.00 86.62 83 ILE A C 1
ATOM 654 O O . ILE A 1 83 ? 0.173 -5.881 -8.939 1.00 86.62 83 ILE A O 1
ATOM 658 N N . ASP A 1 84 ? -2.016 -5.458 -8.564 1.00 89.50 84 ASP A N 1
ATOM 659 C CA . ASP A 1 84 ? -2.543 -6.815 -8.763 1.00 89.50 84 ASP A CA 1
ATOM 660 C C . ASP A 1 84 ? -2.457 -7.177 -10.261 1.00 89.50 84 ASP A C 1
ATOM 662 O O . ASP A 1 84 ? -3.296 -6.785 -11.075 1.00 89.50 84 ASP A O 1
ATOM 666 N N . ARG A 1 85 ? -1.360 -7.835 -10.656 1.00 88.00 85 ARG A N 1
ATOM 667 C CA . ARG A 1 85 ? -1.028 -8.114 -12.065 1.00 88.00 85 ARG A CA 1
ATOM 668 C C . ARG A 1 85 ? -1.722 -9.368 -12.560 1.00 88.00 85 ARG A C 1
ATOM 670 O O . ARG A 1 85 ? -1.943 -9.494 -13.767 1.00 88.00 85 ARG A O 1
ATOM 677 N N . ASN A 1 86 ? -1.978 -10.315 -11.665 1.00 89.81 86 ASN A N 1
ATOM 678 C CA . ASN A 1 86 ? -2.651 -11.563 -11.997 1.00 89.81 86 ASN A CA 1
ATOM 679 C C . ASN A 1 86 ? -4.188 -11.461 -11.876 1.00 89.81 86 ASN A C 1
ATOM 681 O O . ASN A 1 86 ? -4.876 -12.362 -12.361 1.00 89.81 86 ASN A O 1
ATOM 685 N N . ALA A 1 87 ? -4.697 -10.346 -11.336 1.00 90.62 87 ALA A N 1
ATOM 686 C CA . ALA A 1 87 ? -6.109 -10.039 -11.141 1.00 90.62 87 ALA A CA 1
ATOM 687 C C . ALA A 1 87 ? -6.838 -11.064 -10.255 1.00 90.62 87 ALA A C 1
ATOM 689 O O . ALA A 1 87 ? -8.003 -11.391 -10.511 1.00 90.62 87 ALA A O 1
ATOM 690 N N . ASP A 1 88 ? -6.156 -11.597 -9.239 1.00 92.62 88 ASP A N 1
ATOM 691 C CA . ASP A 1 88 ? -6.730 -12.540 -8.277 1.00 92.62 88 ASP A CA 1
ATOM 692 C C . ASP A 1 88 ? -7.430 -11.848 -7.094 1.00 92.62 88 ASP A C 1
ATOM 694 O O . ASP A 1 88 ? -8.082 -12.517 -6.286 1.00 92.62 88 ASP A O 1
ATOM 698 N N . GLY A 1 89 ? -7.372 -10.512 -7.034 1.00 91.06 89 GLY A N 1
ATOM 699 C CA . GLY A 1 89 ? -7.977 -9.701 -5.983 1.00 91.06 89 GLY A CA 1
ATOM 700 C C . GLY A 1 89 ? -7.074 -9.492 -4.768 1.00 91.06 89 GLY A C 1
ATOM 701 O O . GLY A 1 89 ? -7.525 -8.909 -3.776 1.00 91.06 89 GLY A O 1
ATOM 702 N N . PHE A 1 90 ? -5.816 -9.929 -4.834 1.00 94.38 90 PHE A N 1
ATOM 703 C CA . PHE A 1 90 ? -4.828 -9.803 -3.775 1.00 94.38 90 PHE A CA 1
ATOM 704 C C . PHE A 1 90 ? -3.512 -9.263 -4.334 1.00 94.38 90 PHE A C 1
ATOM 706 O O . PHE A 1 90 ? -3.099 -9.580 -5.436 1.00 94.38 90 PHE A O 1
ATOM 713 N N . ILE A 1 91 ? -2.810 -8.448 -3.549 1.00 92.38 91 ILE A N 1
ATOM 714 C CA . ILE A 1 91 ? -1.437 -8.061 -3.872 1.00 92.38 91 ILE A CA 1
ATOM 715 C C . ILE A 1 91 ? -0.498 -9.016 -3.146 1.00 92.38 91 ILE A C 1
ATOM 717 O O . ILE A 1 91 ? -0.406 -9.021 -1.916 1.00 92.38 91 ILE A O 1
ATOM 721 N N . GLN A 1 92 ? 0.232 -9.803 -3.920 1.00 93.00 92 GLN A N 1
ATOM 722 C CA . GLN A 1 92 ? 1.212 -10.755 -3.409 1.00 93.00 92 GLN A CA 1
ATOM 723 C C . GLN A 1 92 ? 2.578 -10.081 -3.194 1.00 93.00 92 GLN A C 1
ATOM 725 O O . GLN A 1 92 ? 2.840 -9.021 -3.773 1.00 93.00 92 GLN A O 1
ATOM 730 N N . PRO A 1 93 ? 3.508 -10.689 -2.428 1.00 89.75 93 PRO A N 1
ATOM 731 C CA . PRO A 1 93 ? 4.822 -10.097 -2.178 1.00 89.75 93 PRO A CA 1
ATOM 732 C C . PRO A 1 93 ? 5.564 -9.684 -3.460 1.00 89.75 93 PRO A C 1
ATOM 734 O O . PRO A 1 93 ? 6.028 -8.551 -3.553 1.00 89.75 93 PRO A O 1
ATOM 737 N N . GLY A 1 94 ? 5.591 -10.541 -4.488 1.00 86.12 94 GLY A N 1
ATOM 738 C CA . GLY A 1 94 ? 6.241 -10.238 -5.774 1.00 86.12 94 GLY A CA 1
ATOM 739 C C . GLY A 1 94 ? 5.532 -9.181 -6.633 1.00 86.12 94 GLY A C 1
ATOM 740 O O . GLY A 1 94 ? 6.154 -8.541 -7.485 1.00 86.12 94 GLY A O 1
ATOM 741 N N . GLU A 1 95 ? 4.231 -8.982 -6.426 1.00 87.88 95 GLU A N 1
ATOM 742 C CA . GLU A 1 95 ? 3.456 -7.921 -7.079 1.00 87.88 95 GLU A CA 1
ATOM 743 C C . GLU A 1 95 ? 3.676 -6.574 -6.390 1.00 87.88 95 GLU A C 1
ATOM 745 O O . GLU A 1 95 ? 3.805 -5.541 -7.059 1.00 87.88 95 GLU A O 1
ATOM 750 N N . PHE A 1 96 ? 3.810 -6.611 -5.062 1.00 85.62 96 PHE A N 1
ATOM 751 C CA . PHE A 1 96 ? 4.178 -5.481 -4.226 1.00 85.62 96 PHE A CA 1
ATOM 752 C C . PHE A 1 96 ? 5.596 -4.992 -4.527 1.00 85.62 96 PHE A C 1
ATOM 754 O O . PHE A 1 96 ? 5.815 -3.800 -4.722 1.00 85.62 96 PHE A O 1
ATOM 761 N N . ASP A 1 97 ? 6.575 -5.888 -4.581 1.00 81.75 97 ASP A N 1
ATOM 762 C CA . ASP A 1 97 ? 7.952 -5.551 -4.923 1.00 81.75 97 ASP A CA 1
ATOM 763 C C . ASP A 1 97 ? 8.658 -6.791 -5.482 1.00 81.75 97 ASP A C 1
ATOM 765 O O . ASP A 1 97 ? 8.621 -7.868 -4.892 1.00 81.75 97 ASP A O 1
ATOM 769 N N . GLU A 1 98 ? 9.335 -6.642 -6.619 1.00 79.12 98 GLU A N 1
ATOM 770 C CA . GLU A 1 98 ? 10.040 -7.748 -7.279 1.00 79.12 98 GLU A CA 1
ATOM 771 C C . GLU A 1 98 ? 11.183 -8.337 -6.440 1.00 79.12 98 GLU A C 1
ATOM 773 O O . GLU A 1 98 ? 11.685 -9.405 -6.758 1.00 79.12 98 GLU A O 1
ATOM 778 N N . SER A 1 99 ? 11.615 -7.659 -5.375 1.00 75.19 99 SER A N 1
ATOM 779 C CA . SER A 1 99 ? 12.629 -8.173 -4.455 1.00 75.19 99 SER A CA 1
ATOM 780 C C . SER A 1 99 ? 12.076 -9.066 -3.338 1.00 75.19 99 SER A C 1
ATOM 782 O O . SER A 1 99 ? 12.858 -9.574 -2.532 1.00 75.19 99 SER A O 1
ATOM 784 N N . LEU A 1 100 ? 10.751 -9.243 -3.264 1.00 75.00 100 LEU A N 1
ATOM 785 C CA . LEU A 1 100 ? 10.071 -10.087 -2.274 1.00 75.00 100 LEU A CA 1
ATOM 786 C C . LEU A 1 100 ? 9.649 -11.464 -2.825 1.00 75.00 100 LEU A C 1
ATOM 788 O O . LEU A 1 100 ? 8.943 -12.194 -2.127 1.00 75.00 100 LEU A O 1
ATOM 792 N N . VAL A 1 101 ? 10.064 -11.806 -4.051 1.00 75.88 101 VAL A N 1
ATOM 793 C CA . VAL A 1 101 ? 9.931 -13.151 -4.655 1.00 75.88 101 VAL A CA 1
ATOM 794 C C . VAL A 1 101 ? 11.157 -14.023 -4.422 1.00 75.88 101 VAL A C 1
ATOM 796 O O . VAL A 1 101 ? 12.277 -13.478 -4.304 1.00 75.88 101 VAL A O 1
#

Organism: NCBI:txid1317129

Solvent-accessible surface area (backbone atoms only — not comparable to full-atom values): 6286 Å² total; per-residue (Å²): 133,88,85,49,54,81,55,43,97,87,57,27,41,38,79,56,90,60,95,66,96,63,93,70,80,82,59,98,72,81,59,68,47,61,71,54,49,49,54,51,48,58,64,26,20,77,87,68,82,74,43,26,42,65,68,34,47,48,49,42,58,50,71,72,44,91,50,67,70,57,46,58,46,62,75,72,47,73,59,63,68,74,39,26,81,84,68,79,68,45,34,39,49,46,50,63,27,74,74,60,100

Secondary structure (DSSP, 8-state):
-----S--TTS-S-SS----S--S---TT----HHHHHHHHHHH-SS-SSSEEHHHHHHHHHHS---HHHHHHHTTS-T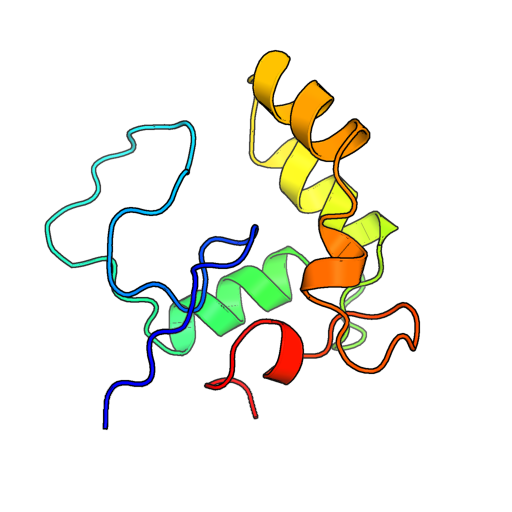TTTT-SS-SSEE-HHHH-GGG-

Sequence (101 aa):
ERYAGKCNWFCCNCDGSCVTLKKRSISEGDYCFVRYSLSRFTAADSNGDGVISESEGRDYLMNGTSSVIVKRYFEKVEWFASIDRNADGFIQPGEFDESLV

Mean predicted aligned error: 9.37 Å

Foldseek 3Di:
DQQQDPQAPLRESHPDDDPQPDPPDPDPPPDPDVVNLVVSQVQLPVVPPQWHAPVSVLVSQVVSDPDPVSNVVVVPDPRVCVQPVVPPRIRHSCSSYVSSD

Radius of gyration: 13.19 Å; Cα contacts (8 Å, |Δi|>4): 109; chains: 1; bounding box: 32×30×22 Å

pLDDT: mean 72.49, std 18.19, range [34.88, 95.25]